Protein AF-A0A1Y2I126-F1 (afdb_monomer)

Nearest PDB structures (foldseek):
  6xns-assembly2_F  TM=8.706E-01  e=5.053E-01  synthetic construct
  6xns-assembly2_D  TM=8.719E-01  e=3.324E+00  synthetic construct
  6xns-assembly1_A  TM=6.594E-01  e=3.519E+00  synthetic construct
  4czz-assembly1_A  TM=3.783E-01  e=7.826E+00  Homo sapiens

Foldseek 3Di:
DVVLCVCLVCLVVVLVPQDPDPCSLVSLVVSLVVVVVSLVVVVVVLVVLLVVLVVVLVVLVVVQVPDPDGDPVSVVVSVVSVVVSVVSVVVLVVSLVSLVVSQVSSCVRNVDGDDSDPVPDPPPPPPDDDDD

Sequence (132 aa):
MKELRKVDDNIHIRINGLPRGPNLQDHCKAFCAQLLDSYALRDRWIQGCIGVLDKEVEAQKEVLSEMESPDPRQQNLVAELERKARLMRNESTVDGILRERTADTIRRRCMLRMPTSTVDSPVSRPDGGNSA

Structure (mmCIF, N/CA/C/O backbone):
data_AF-A0A1Y2I126-F1
#
_entry.id   AF-A0A1Y2I126-F1
#
loop_
_atom_site.group_PDB
_atom_site.id
_atom_site.type_symbol
_atom_site.label_atom_id
_atom_site.label_alt_id
_atom_site.label_comp_id
_atom_site.label_asym_id
_atom_site.label_entity_id
_atom_site.label_seq_id
_atom_site.pdbx_PDB_ins_code
_atom_site.Cartn_x
_atom_site.Cartn_y
_atom_site.Cartn_z
_atom_site.occupancy
_atom_site.B_iso_or_equiv
_atom_site.auth_seq_id
_atom_site.auth_comp_id
_atom_site.auth_asym_id
_atom_site.auth_atom_id
_atom_site.pdbx_PDB_model_num
ATOM 1 N N . MET A 1 1 ? 5.736 -4.161 5.443 1.00 54.69 1 MET A N 1
ATOM 2 C CA . MET A 1 1 ? 5.564 -2.828 4.813 1.00 54.69 1 MET A CA 1
ATOM 3 C C . MET A 1 1 ? 6.878 -2.120 4.485 1.00 54.69 1 MET A C 1
ATOM 5 O O . MET A 1 1 ? 7.052 -1.768 3.329 1.00 54.69 1 MET A O 1
ATOM 9 N N . LYS A 1 2 ? 7.821 -1.934 5.426 1.00 58.00 2 LYS A N 1
ATOM 10 C CA . LYS A 1 2 ? 9.077 -1.186 5.174 1.00 58.00 2 LYS A CA 1
ATOM 11 C C . LYS A 1 2 ? 9.921 -1.737 4.010 1.00 58.00 2 LYS A C 1
ATOM 13 O O . LYS A 1 2 ? 10.372 -0.967 3.176 1.00 58.00 2 LYS A O 1
ATOM 18 N N . GLU A 1 3 ? 10.056 -3.059 3.904 1.00 59.53 3 GLU A N 1
ATOM 19 C CA . GLU A 1 3 ? 10.772 -3.703 2.787 1.00 59.53 3 GLU A CA 1
ATOM 20 C C . GLU A 1 3 ? 10.044 -3.568 1.438 1.00 59.53 3 GLU A C 1
ATOM 22 O O . GLU A 1 3 ? 10.693 -3.441 0.407 1.00 59.53 3 GLU A O 1
ATOM 27 N N . LEU A 1 4 ? 8.7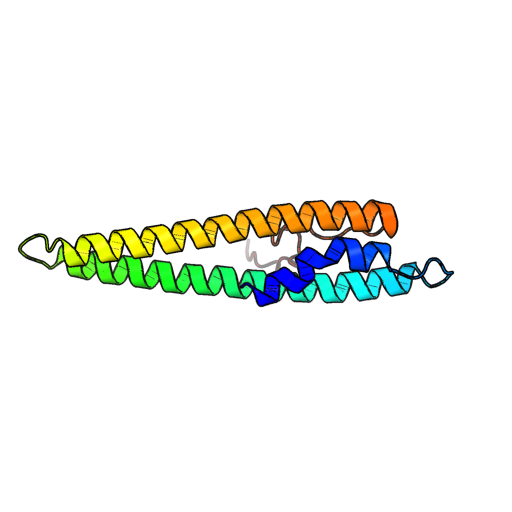05 -3.503 1.439 1.00 56.84 4 LEU A N 1
ATOM 28 C CA . LEU A 1 4 ? 7.920 -3.273 0.218 1.00 56.84 4 LEU A CA 1
ATOM 29 C C . LEU A 1 4 ? 8.091 -1.835 -0.297 1.00 56.84 4 LEU A C 1
ATOM 31 O O . LEU A 1 4 ? 8.079 -1.620 -1.502 1.00 56.84 4 LEU A O 1
ATOM 35 N N . ARG A 1 5 ? 8.326 -0.861 0.596 1.00 61.91 5 ARG A N 1
ATOM 36 C CA . ARG A 1 5 ? 8.604 0.532 0.207 1.00 61.91 5 ARG A CA 1
ATOM 37 C C . ARG A 1 5 ? 9.973 0.723 -0.445 1.00 61.91 5 ARG A C 1
ATOM 39 O O . ARG A 1 5 ? 10.102 1.604 -1.278 1.00 61.91 5 ARG A O 1
ATOM 46 N N . LYS A 1 6 ? 10.971 -0.127 -0.163 1.00 62.72 6 LYS A N 1
ATOM 47 C CA . LYS A 1 6 ? 12.307 -0.011 -0.785 1.00 62.72 6 LYS A CA 1
ATOM 48 C C . LYS A 1 6 ? 12.277 -0.144 -2.310 1.00 62.72 6 LYS A C 1
ATOM 50 O O . LYS A 1 6 ? 13.143 0.414 -2.984 1.00 62.72 6 LYS A O 1
ATOM 55 N N . VAL A 1 7 ? 11.313 -0.889 -2.853 1.00 58.81 7 VAL A N 1
ATOM 56 C CA . VAL A 1 7 ? 11.123 -1.019 -4.306 1.00 58.81 7 VAL A CA 1
ATOM 57 C C . VAL A 1 7 ? 10.635 0.308 -4.902 1.00 58.81 7 VAL A C 1
ATOM 59 O O . VAL A 1 7 ? 11.138 0.718 -5.949 1.00 58.81 7 VAL A O 1
ATOM 62 N N . ASP A 1 8 ? 9.744 1.007 -4.195 1.00 62.09 8 ASP A N 1
ATOM 63 C CA . ASP A 1 8 ? 9.162 2.288 -4.609 1.00 62.09 8 ASP A CA 1
ATOM 64 C C . ASP A 1 8 ? 10.077 3.492 -4.352 1.00 62.09 8 ASP A C 1
ATOM 66 O O . ASP A 1 8 ? 10.194 4.374 -5.200 1.00 62.09 8 ASP A O 1
ATOM 70 N N . ASP A 1 9 ? 10.786 3.520 -3.223 1.00 64.88 9 ASP A N 1
ATOM 71 C CA . ASP A 1 9 ? 11.715 4.605 -2.872 1.00 64.88 9 ASP A CA 1
ATOM 72 C C . ASP A 1 9 ? 12.849 4.726 -3.905 1.00 64.88 9 ASP A C 1
ATOM 74 O O . ASP A 1 9 ? 13.380 5.806 -4.160 1.00 64.88 9 ASP A O 1
ATOM 78 N N . ASN A 1 10 ? 13.181 3.613 -4.566 1.00 70.12 10 ASN A N 1
ATOM 79 C CA . ASN A 1 10 ? 14.180 3.559 -5.626 1.00 70.12 10 ASN A CA 1
ATOM 80 C C . ASN A 1 10 ? 13.570 3.550 -7.031 1.00 70.12 10 ASN A C 1
ATOM 82 O O . ASN A 1 10 ? 14.315 3.441 -8.004 1.00 70.12 10 ASN A O 1
ATOM 86 N N . ILE A 1 11 ? 12.249 3.669 -7.186 1.00 72.69 11 ILE A N 1
ATOM 87 C CA . ILE A 1 11 ? 11.585 3.551 -8.493 1.00 72.69 11 ILE A CA 1
ATOM 88 C C . ILE A 1 11 ? 12.095 4.603 -9.470 1.00 72.69 11 ILE A C 1
ATOM 90 O O . ILE A 1 11 ? 12.375 4.306 -10.628 1.00 72.69 11 ILE A O 1
ATOM 94 N N . HIS A 1 12 ? 12.300 5.822 -8.974 1.00 67.50 12 HIS A N 1
ATOM 95 C CA . HIS A 1 12 ? 12.779 6.936 -9.772 1.00 67.50 12 HIS A CA 1
ATOM 96 C C . HIS A 1 12 ? 14.237 6.706 -10.193 1.00 67.50 12 HIS A C 1
ATOM 98 O O . HIS A 1 12 ? 14.595 6.932 -11.346 1.00 67.50 12 HIS A O 1
ATOM 104 N N . ILE A 1 13 ? 15.060 6.158 -9.291 1.00 75.75 13 ILE A N 1
ATOM 105 C CA . ILE A 1 13 ? 16.452 5.777 -9.567 1.00 75.75 13 ILE A CA 1
ATOM 106 C C . ILE A 1 13 ? 16.499 4.650 -10.608 1.00 75.75 13 ILE A C 1
ATOM 108 O O . ILE A 1 13 ? 17.243 4.741 -11.583 1.00 75.75 13 ILE A O 1
ATOM 112 N N . ARG A 1 14 ? 15.664 3.617 -10.452 1.00 78.00 14 ARG A N 1
ATOM 113 C CA . ARG A 1 14 ? 15.604 2.458 -11.355 1.00 78.00 14 ARG A CA 1
ATOM 114 C C . ARG A 1 14 ? 15.085 2.833 -12.743 1.00 78.00 14 ARG A C 1
ATOM 116 O O . ARG A 1 14 ? 15.680 2.402 -13.725 1.00 78.00 14 ARG A O 1
ATOM 123 N N . ILE A 1 15 ? 14.049 3.671 -12.840 1.00 75.62 15 ILE A N 1
ATOM 124 C CA . ILE A 1 15 ? 13.541 4.187 -14.124 1.00 75.62 15 ILE A CA 1
ATOM 125 C C . ILE A 1 15 ? 14.602 5.037 -14.826 1.00 75.62 15 ILE A C 1
ATOM 127 O O . ILE A 1 15 ? 14.827 4.888 -16.029 1.00 75.62 15 ILE A O 1
ATOM 131 N N . ASN A 1 16 ? 15.273 5.921 -14.086 1.00 73.75 16 ASN A N 1
ATOM 132 C CA . ASN A 1 16 ? 16.312 6.777 -14.654 1.00 73.75 16 ASN A CA 1
ATOM 133 C C . ASN A 1 16 ? 17.561 5.981 -15.072 1.00 73.75 16 ASN A C 1
ATOM 135 O O . ASN A 1 16 ? 18.255 6.399 -16.001 1.00 73.75 16 ASN A O 1
ATOM 139 N N . GLY A 1 17 ? 17.803 4.828 -14.441 1.00 77.94 17 GLY A N 1
ATOM 140 C CA . GLY A 1 17 ? 18.861 3.875 -14.778 1.00 77.94 17 GLY A CA 1
ATOM 141 C C . GLY A 1 17 ? 18.554 2.934 -15.950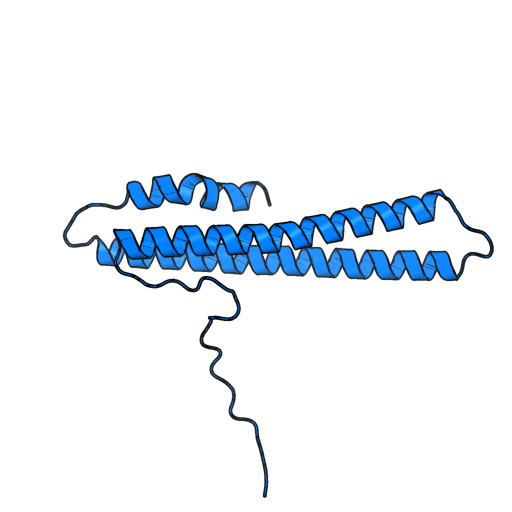 1.00 77.94 17 GLY A C 1
ATOM 142 O O . GLY A 1 17 ? 19.424 2.145 -16.314 1.00 77.94 17 GLY A O 1
ATOM 143 N N . LEU A 1 18 ? 17.359 2.988 -16.559 1.00 80.50 18 LEU A N 1
ATOM 144 C CA . LEU A 1 18 ? 17.044 2.135 -17.710 1.00 80.50 18 LEU A CA 1
ATOM 145 C C . LEU A 1 18 ? 17.945 2.467 -18.923 1.00 80.50 18 LEU A C 1
ATOM 147 O O . LEU A 1 18 ? 18.132 3.653 -19.238 1.00 80.50 18 LEU A O 1
ATOM 151 N N . PRO A 1 19 ? 18.466 1.451 -19.647 1.00 79.50 19 PRO A N 1
ATOM 152 C CA . PRO A 1 19 ? 19.363 1.654 -20.786 1.00 79.50 19 PRO A CA 1
ATOM 153 C C . PRO A 1 19 ? 18.740 2.531 -21.878 1.00 79.50 19 PRO A C 1
ATOM 155 O O . PRO A 1 19 ? 17.607 2.306 -22.291 1.00 79.50 19 PRO A O 1
ATOM 158 N N . ARG A 1 20 ? 19.490 3.509 -22.406 1.00 74.06 20 ARG A N 1
ATOM 159 C CA . ARG A 1 20 ? 19.018 4.449 -23.450 1.00 74.06 20 ARG A CA 1
ATOM 160 C C . ARG A 1 20 ? 19.209 3.931 -24.886 1.00 74.06 20 ARG A C 1
ATOM 162 O O . ARG A 1 20 ? 19.505 4.717 -25.779 1.00 74.06 20 ARG A O 1
ATOM 169 N N . GLY A 1 21 ? 19.108 2.620 -25.089 1.00 76.81 21 GLY A N 1
ATOM 170 C CA . GLY A 1 21 ? 19.403 1.953 -26.362 1.00 76.81 21 GLY A CA 1
ATOM 171 C C . GLY A 1 21 ? 18.157 1.552 -27.165 1.00 76.81 21 GLY A C 1
ATOM 172 O O . GLY A 1 21 ? 17.036 1.802 -26.722 1.00 76.81 21 GLY A O 1
ATOM 173 N N . PRO A 1 22 ? 18.333 0.873 -28.314 1.00 78.19 22 PRO A N 1
ATOM 174 C CA . PRO A 1 22 ? 17.226 0.402 -29.160 1.00 78.19 22 PRO A CA 1
ATOM 175 C C . PRO A 1 22 ? 16.244 -0.524 -28.419 1.00 78.19 22 PRO A C 1
ATOM 177 O O . PRO A 1 22 ? 15.063 -0.551 -28.742 1.00 78.19 22 PRO A O 1
ATOM 180 N N . ASN A 1 23 ? 16.703 -1.193 -27.357 1.00 82.62 23 ASN A N 1
ATOM 181 C CA . ASN A 1 23 ? 15.895 -2.097 -26.532 1.00 82.62 23 ASN A CA 1
ATOM 182 C C . ASN A 1 23 ? 15.207 -1.395 -25.344 1.00 82.62 23 ASN A C 1
ATOM 184 O O . ASN A 1 23 ? 14.684 -2.062 -24.450 1.00 82.62 23 ASN A O 1
ATOM 188 N N . LEU A 1 24 ? 15.214 -0.054 -25.286 1.00 83.25 24 LEU A N 1
ATOM 189 C CA . LEU A 1 24 ? 14.601 0.715 -24.193 1.00 83.25 24 LEU A CA 1
ATOM 190 C C . LEU A 1 24 ? 13.146 0.293 -23.954 1.00 83.25 24 LEU A C 1
ATOM 192 O O . LEU A 1 24 ? 12.724 0.176 -22.806 1.00 83.25 24 LEU A O 1
ATOM 196 N N . GLN A 1 25 ? 12.389 0.035 -25.023 1.00 84.19 25 GLN A N 1
ATOM 197 C CA . GLN A 1 25 ? 10.981 -0.333 -24.910 1.00 84.19 25 GLN A CA 1
ATOM 198 C C . GLN A 1 25 ? 10.792 -1.682 -24.199 1.00 84.19 25 GLN A C 1
ATOM 200 O O . GLN A 1 25 ? 9.898 -1.805 -23.363 1.00 84.19 25 GLN A O 1
ATOM 205 N N . ASP A 1 26 ? 11.656 -2.662 -24.459 1.00 86.56 26 ASP A N 1
ATOM 206 C CA . ASP A 1 26 ? 11.590 -3.980 -23.821 1.00 86.56 26 ASP A CA 1
ATOM 207 C C . ASP A 1 26 ? 12.045 -3.923 -22.362 1.00 86.56 26 ASP A C 1
ATOM 209 O O . ASP A 1 26 ? 11.393 -4.495 -21.486 1.00 86.56 26 ASP A O 1
ATOM 213 N N . HIS A 1 27 ? 13.083 -3.137 -22.062 1.00 86.31 27 HIS A N 1
ATOM 214 C CA . HIS A 1 27 ? 13.483 -2.860 -20.680 1.00 86.31 27 HIS A CA 1
ATOM 215 C C . HIS A 1 27 ? 12.374 -2.155 -19.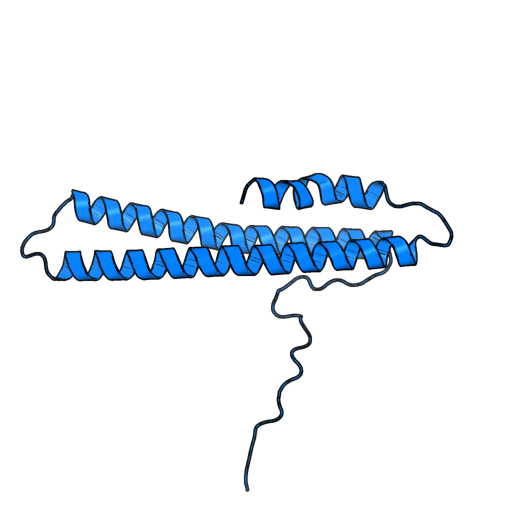891 1.00 86.31 27 HIS A C 1
ATOM 217 O O . HIS A 1 27 ? 12.103 -2.515 -18.746 1.00 86.31 27 HIS A O 1
ATOM 223 N N . CYS A 1 28 ? 11.695 -1.187 -20.509 1.00 87.88 28 CYS A N 1
ATOM 224 C CA . CYS A 1 28 ? 10.547 -0.510 -19.919 1.00 87.88 28 CYS A CA 1
ATOM 225 C C . CYS A 1 28 ? 9.386 -1.475 -19.654 1.00 87.88 28 CYS A C 1
ATOM 227 O O . CYS A 1 28 ? 8.832 -1.448 -18.558 1.00 87.88 28 CYS A O 1
ATOM 229 N N . LYS A 1 29 ? 9.031 -2.347 -20.608 1.00 88.12 29 LYS A N 1
ATOM 230 C CA . LYS A 1 29 ? 7.968 -3.352 -20.425 1.00 88.12 29 LYS A CA 1
ATOM 231 C C . LYS A 1 29 ? 8.293 -4.313 -19.280 1.00 88.12 29 LYS A C 1
ATOM 233 O O . LYS A 1 29 ? 7.451 -4.518 -18.410 1.00 88.12 29 LYS A O 1
ATOM 238 N N . ALA A 1 30 ? 9.515 -4.847 -19.245 1.00 86.88 30 ALA A N 1
ATOM 239 C CA . ALA A 1 30 ? 9.957 -5.752 -18.185 1.00 86.88 30 ALA A CA 1
ATOM 240 C C . ALA A 1 30 ? 9.928 -5.074 -16.806 1.00 86.88 30 ALA A C 1
ATOM 242 O O . ALA A 1 30 ? 9.468 -5.662 -15.828 1.00 86.88 30 ALA A O 1
ATOM 243 N N . PHE A 1 31 ? 10.367 -3.816 -16.733 1.00 86.12 31 PHE A N 1
ATOM 244 C CA . PHE A 1 31 ? 10.300 -3.030 -15.506 1.00 86.12 31 PHE A CA 1
ATOM 245 C C . PHE A 1 31 ? 8.853 -2.755 -15.068 1.00 86.12 31 PHE A C 1
ATOM 247 O O . PHE A 1 31 ? 8.536 -2.912 -13.891 1.00 86.12 31 PHE A O 1
ATOM 254 N N . CYS A 1 32 ? 7.963 -2.403 -16.002 1.00 87.12 32 CYS A N 1
ATOM 255 C CA . CYS A 1 32 ? 6.543 -2.194 -15.710 1.00 87.12 32 CYS A CA 1
ATOM 256 C C . CYS A 1 32 ? 5.884 -3.468 -15.169 1.00 87.12 32 CYS A C 1
ATOM 258 O O . CYS A 1 32 ? 5.142 -3.389 -14.198 1.00 87.12 32 CYS A O 1
ATOM 260 N N . ALA A 1 33 ? 6.182 -4.636 -15.744 1.00 87.12 33 ALA A N 1
ATOM 261 C CA . ALA A 1 33 ? 5.645 -5.910 -15.266 1.00 87.12 33 ALA A CA 1
ATOM 262 C C . ALA A 1 33 ? 6.049 -6.189 -13.808 1.00 87.12 33 ALA A C 1
ATOM 264 O O . ALA A 1 33 ? 5.183 -6.396 -12.961 1.00 87.12 33 ALA A O 1
ATOM 265 N N . GLN A 1 34 ? 7.345 -6.073 -13.487 1.00 85.56 34 GLN A N 1
ATOM 266 C CA . GLN A 1 34 ? 7.839 -6.233 -12.109 1.00 85.56 34 GLN A CA 1
ATOM 267 C C . GLN A 1 34 ? 7.153 -5.276 -11.133 1.00 85.56 34 GLN A C 1
ATOM 269 O O . GLN A 1 34 ? 6.909 -5.606 -9.971 1.00 85.56 34 GLN A O 1
ATOM 274 N N . LEU A 1 35 ? 6.876 -4.063 -11.601 1.00 84.19 35 LEU A N 1
ATOM 275 C CA . LEU A 1 35 ? 6.260 -3.047 -10.781 1.00 84.19 35 LEU A CA 1
ATOM 276 C C . LEU A 1 35 ? 4.782 -3.339 -10.508 1.00 84.19 35 LEU A C 1
ATOM 278 O O . LEU A 1 35 ? 4.340 -3.226 -9.366 1.00 84.19 35 LEU A O 1
ATOM 282 N N . LEU A 1 36 ? 4.036 -3.765 -11.527 1.00 86.81 36 LEU A N 1
ATOM 283 C CA . LEU A 1 36 ? 2.642 -4.177 -11.377 1.00 86.81 36 LEU A CA 1
ATOM 284 C C . LEU A 1 36 ? 2.502 -5.363 -10.418 1.00 86.81 36 LEU A C 1
ATOM 286 O O . LEU A 1 36 ? 1.601 -5.355 -9.579 1.00 86.81 36 LEU A O 1
ATOM 290 N N . ASP A 1 37 ? 3.425 -6.324 -10.463 1.00 86.62 37 ASP A N 1
ATOM 291 C CA . ASP A 1 37 ? 3.448 -7.444 -9.518 1.00 86.62 37 ASP A CA 1
ATOM 292 C C . ASP A 1 37 ? 3.693 -6.973 -8.079 1.00 86.62 37 ASP A C 1
ATOM 294 O O . ASP A 1 37 ? 3.020 -7.417 -7.142 1.00 86.62 37 ASP A O 1
ATOM 298 N N . SER A 1 38 ? 4.626 -6.035 -7.892 1.00 84.31 38 SER A N 1
ATOM 299 C CA . SER A 1 38 ? 4.918 -5.446 -6.581 1.00 84.31 38 SER A CA 1
ATOM 300 C C . SER A 1 38 ? 3.715 -4.683 -6.022 1.00 84.31 38 SER A C 1
ATOM 302 O O . SER A 1 38 ? 3.348 -4.860 -4.858 1.00 84.31 38 SER A O 1
ATOM 304 N N . TYR A 1 39 ? 3.051 -3.903 -6.870 1.00 85.50 39 TYR A N 1
ATOM 305 C CA . TYR A 1 39 ? 1.822 -3.185 -6.560 1.00 85.50 39 TYR A CA 1
ATOM 306 C C . TYR A 1 39 ? 0.665 -4.120 -6.199 1.00 85.50 39 TYR A C 1
ATOM 308 O O . TYR A 1 39 ? -0.014 -3.897 -5.196 1.00 85.50 39 TYR A O 1
ATOM 316 N N . ALA A 1 40 ? 0.448 -5.188 -6.965 1.00 86.38 40 ALA A N 1
ATOM 317 C CA . ALA A 1 40 ? -0.583 -6.179 -6.667 1.00 86.38 40 ALA A CA 1
ATOM 318 C C . ALA A 1 40 ? -0.302 -6.904 -5.343 1.00 86.38 40 ALA A C 1
ATOM 320 O O . ALA A 1 40 ? -1.210 -7.124 -4.541 1.00 86.38 40 ALA A O 1
ATOM 321 N N . LEU A 1 41 ? 0.961 -7.251 -5.081 1.00 87.31 41 LEU A N 1
ATOM 322 C CA . LEU A 1 41 ? 1.350 -7.846 -3.808 1.00 87.31 41 LEU A CA 1
ATOM 323 C C . LEU A 1 41 ? 1.094 -6.876 -2.653 1.00 87.31 41 LEU A C 1
ATOM 325 O O . LEU A 1 41 ? 0.487 -7.273 -1.662 1.00 87.31 41 LEU A O 1
ATOM 329 N N . ARG A 1 42 ? 1.507 -5.611 -2.775 1.00 84.56 42 ARG A N 1
ATOM 330 C CA . ARG A 1 42 ? 1.291 -4.613 -1.724 1.00 84.56 42 ARG A CA 1
ATOM 331 C C . ARG A 1 42 ? -0.190 -4.403 -1.431 1.00 84.56 42 ARG A C 1
ATOM 333 O O . ARG A 1 42 ? -0.554 -4.398 -0.259 1.00 84.56 42 ARG A O 1
ATOM 340 N N . ASP A 1 43 ? -1.018 -4.267 -2.460 1.00 87.94 43 ASP A N 1
ATOM 341 C CA . ASP A 1 43 ? -2.458 -4.073 -2.285 1.00 87.94 43 ASP A CA 1
ATOM 342 C C . ASP A 1 43 ? -3.085 -5.248 -1.523 1.00 87.94 43 ASP A C 1
ATOM 344 O O . ASP A 1 43 ? -3.717 -5.039 -0.490 1.00 87.94 43 ASP A O 1
ATOM 348 N N . ARG A 1 44 ? -2.779 -6.496 -1.910 1.00 90.31 44 ARG A N 1
ATOM 349 C CA . ARG A 1 44 ? -3.235 -7.686 -1.166 1.00 90.31 44 ARG A CA 1
ATOM 350 C C . ARG A 1 44 ? -2.837 -7.653 0.310 1.00 90.31 44 ARG A C 1
ATOM 352 O O . ARG A 1 44 ? -3.640 -8.015 1.167 1.00 90.31 44 ARG A O 1
ATOM 359 N N . TRP A 1 45 ? -1.612 -7.228 0.617 1.00 89.88 45 TRP A N 1
ATOM 360 C CA . TRP A 1 45 ? -1.145 -7.113 2.001 1.00 89.88 45 TRP A CA 1
ATOM 361 C C . TRP A 1 45 ? -1.874 -6.008 2.768 1.00 89.88 45 TRP A C 1
ATOM 363 O O . TRP A 1 45 ? -2.280 -6.237 3.904 1.00 89.88 45 TRP A O 1
ATOM 373 N N . ILE A 1 46 ? -2.067 -4.833 2.164 1.00 87.75 46 ILE A N 1
ATOM 374 C CA . ILE A 1 46 ? -2.797 -3.721 2.788 1.00 87.75 46 ILE A CA 1
ATOM 375 C C . ILE A 1 46 ? -4.243 -4.137 3.073 1.00 87.75 46 ILE A C 1
ATOM 377 O O . ILE A 1 46 ? -4.685 -4.011 4.214 1.00 87.75 46 ILE A O 1
ATOM 381 N N . GLN A 1 47 ? -4.946 -4.694 2.082 1.00 90.31 47 GLN A N 1
ATOM 382 C CA . GLN A 1 47 ? -6.328 -5.161 2.241 1.00 90.31 47 GLN A CA 1
ATOM 383 C C . GLN A 1 47 ? -6.434 -6.271 3.291 1.00 90.31 47 GLN A C 1
ATOM 385 O O . GLN A 1 47 ? -7.323 -6.240 4.140 1.00 90.31 47 GLN A O 1
ATOM 390 N N . GLY A 1 48 ? -5.489 -7.218 3.296 1.00 92.31 48 GLY A N 1
ATOM 391 C CA . GLY A 1 48 ? -5.421 -8.264 4.315 1.00 92.31 48 GLY A CA 1
ATOM 392 C C . GLY A 1 48 ? -5.252 -7.696 5.727 1.00 92.31 48 GLY A C 1
ATOM 393 O O . GLY A 1 48 ? -5.983 -8.079 6.638 1.00 92.31 48 GLY A O 1
ATOM 394 N N . CYS A 1 49 ? -4.337 -6.742 5.913 1.00 91.75 49 CYS A N 1
ATOM 395 C CA . CYS A 1 49 ? -4.135 -6.081 7.201 1.00 91.75 49 CYS A CA 1
ATOM 396 C C . CYS A 1 49 ? -5.362 -5.280 7.653 1.00 91.75 49 CYS A C 1
ATOM 398 O O . CYS A 1 49 ? -5.699 -5.333 8.834 1.00 91.75 49 CYS A O 1
ATOM 400 N N . ILE A 1 50 ? -6.029 -4.561 6.743 1.00 91.19 50 ILE A N 1
ATOM 401 C CA . ILE A 1 50 ? -7.279 -3.847 7.048 1.00 91.19 50 ILE A CA 1
ATOM 402 C C . ILE A 1 50 ? -8.341 -4.846 7.509 1.00 91.19 50 ILE A C 1
ATOM 404 O O . ILE A 1 50 ? -8.920 -4.652 8.570 1.00 91.19 50 ILE A O 1
ATOM 408 N N . GLY A 1 51 ? -8.530 -5.951 6.784 1.00 93.25 51 GLY A N 1
ATOM 409 C CA . GLY A 1 51 ? -9.519 -6.969 7.140 1.00 93.25 51 GLY A CA 1
ATOM 410 C C . GLY A 1 51 ? -9.261 -7.637 8.494 1.00 93.25 51 GLY A C 1
ATOM 411 O O . GLY A 1 51 ? -10.207 -7.908 9.226 1.00 93.25 51 GLY A O 1
ATOM 412 N N . VAL A 1 52 ? -7.998 -7.892 8.855 1.00 95.75 52 VAL A N 1
ATOM 413 C CA . VAL A 1 52 ? -7.646 -8.412 10.190 1.00 95.75 52 VAL A CA 1
ATOM 414 C C . VAL A 1 52 ? -7.936 -7.374 11.273 1.00 95.75 52 VAL A C 1
ATOM 416 O O . VAL A 1 52 ? -8.542 -7.712 12.284 1.00 95.75 52 VAL A O 1
ATOM 419 N N . LEU A 1 53 ? -7.533 -6.118 11.062 1.00 94.06 53 LEU A N 1
ATOM 420 C CA . LEU A 1 53 ? -7.759 -5.048 12.034 1.00 94.06 53 LEU A CA 1
ATOM 421 C C . LEU A 1 53 ? -9.245 -4.752 12.228 1.00 94.06 53 LEU A C 1
ATOM 423 O O . LEU A 1 53 ? -9.662 -4.559 13.361 1.00 94.06 53 LEU A O 1
ATOM 427 N N . ASP A 1 54 ? -10.037 -4.746 11.158 1.00 93.25 54 ASP A N 1
ATOM 428 C CA . ASP A 1 54 ? -11.478 -4.507 11.243 1.00 93.25 54 ASP A CA 1
ATOM 429 C C . ASP A 1 54 ? -12.174 -5.637 12.012 1.00 93.25 54 ASP A C 1
ATOM 431 O O . ASP A 1 54 ? -12.965 -5.359 12.906 1.00 93.25 54 ASP A O 1
ATOM 435 N N . LYS A 1 55 ? -11.814 -6.904 11.761 1.00 95.69 55 LYS A N 1
ATOM 436 C CA . LYS A 1 55 ? -12.326 -8.038 12.553 1.00 95.69 55 LYS A CA 1
ATOM 437 C C . LYS A 1 55 ? -11.967 -7.925 14.031 1.00 95.69 55 LYS A C 1
ATOM 439 O O . LYS A 1 55 ? -12.808 -8.195 14.878 1.00 95.69 55 LYS A O 1
ATOM 444 N N . GLU A 1 56 ? -10.735 -7.522 14.334 1.00 94.88 56 GLU A N 1
ATOM 445 C CA . GLU A 1 56 ? -10.290 -7.348 15.715 1.00 94.88 56 GLU A CA 1
ATOM 446 C C . GLU A 1 56 ? -11.035 -6.192 16.397 1.00 94.88 56 GLU A C 1
ATOM 448 O O . GLU A 1 56 ? -11.484 -6.333 17.527 1.00 94.88 56 GLU A O 1
ATOM 453 N N . VAL A 1 57 ? -11.222 -5.060 15.709 1.00 94.25 57 VAL A N 1
ATOM 454 C CA . VAL A 1 57 ? -12.002 -3.927 16.231 1.00 94.25 57 VAL A CA 1
ATOM 455 C C . VAL A 1 57 ? -13.425 -4.361 16.569 1.00 94.25 57 VAL A C 1
ATOM 457 O O . VAL A 1 57 ? -13.896 -4.053 17.662 1.00 94.25 57 VAL A O 1
ATOM 460 N N . GLU A 1 58 ? -14.100 -5.069 15.664 1.00 94.94 58 GLU A N 1
ATOM 461 C CA . GLU A 1 58 ? -15.480 -5.502 15.891 1.00 94.94 58 GLU A CA 1
ATOM 462 C C . GLU A 1 58 ? -15.573 -6.527 17.029 1.00 94.94 58 GLU A C 1
ATOM 464 O O . GLU A 1 58 ? -16.389 -6.345 17.928 1.00 94.94 58 GLU A O 1
ATOM 469 N N . ALA A 1 59 ? -14.660 -7.503 17.099 1.00 94.38 59 ALA A N 1
ATOM 470 C CA . ALA A 1 59 ? -14.613 -8.452 18.214 1.00 94.38 59 ALA A CA 1
ATOM 471 C C . ALA A 1 59 ? -14.415 -7.752 19.574 1.00 94.38 59 ALA A C 1
ATOM 473 O O . ALA A 1 59 ? -15.102 -8.056 20.547 1.00 94.38 59 ALA A O 1
ATOM 474 N N . GLN A 1 60 ? -13.508 -6.773 19.662 1.00 92.56 60 GLN A N 1
ATOM 475 C CA . GLN A 1 60 ? -13.277 -6.050 20.918 1.00 92.56 60 GLN A CA 1
ATOM 476 C C . GLN A 1 60 ? -14.436 -5.099 21.279 1.00 92.56 60 GLN A C 1
ATOM 478 O O . GLN A 1 60 ? -14.668 -4.840 22.464 1.00 92.56 60 GLN A O 1
ATOM 483 N N . LYS A 1 61 ? -15.183 -4.591 20.287 1.00 91.38 61 LYS A N 1
ATOM 484 C CA . LYS A 1 61 ? -16.421 -3.822 20.504 1.00 91.38 61 LYS A CA 1
ATOM 485 C C . LYS A 1 61 ? -17.563 -4.696 21.013 1.00 91.38 61 LYS A C 1
ATOM 487 O O . LYS A 1 61 ? -18.283 -4.251 21.904 1.00 91.38 61 LYS A O 1
ATOM 492 N N . GLU A 1 62 ? -17.710 -5.913 20.492 1.00 92.81 62 GLU A N 1
ATOM 493 C CA . GLU A 1 62 ? -18.671 -6.897 21.006 1.00 92.81 62 GLU A CA 1
ATOM 494 C C . GLU A 1 62 ? -18.386 -7.187 22.483 1.00 92.81 62 GLU A C 1
ATOM 496 O O . GLU A 1 62 ? -19.272 -7.008 23.318 1.00 92.81 62 GLU A O 1
ATOM 501 N N . VAL A 1 63 ? -17.122 -7.460 22.834 1.00 90.56 63 VAL A N 1
ATOM 502 C CA . VAL A 1 63 ? -16.702 -7.641 24.236 1.00 90.56 63 VAL A CA 1
ATOM 503 C C . VAL A 1 63 ? -17.069 -6.429 25.098 1.00 90.56 63 VAL A C 1
ATOM 505 O O . VAL A 1 63 ? -17.629 -6.600 26.174 1.00 90.56 63 VAL A O 1
ATOM 508 N N . LEU A 1 64 ? -16.811 -5.198 24.636 1.00 89.31 64 LEU A N 1
ATOM 509 C CA . LEU A 1 64 ? -17.204 -3.985 25.372 1.00 89.31 64 LEU A CA 1
ATOM 510 C C . LEU A 1 64 ? -18.717 -3.869 25.578 1.00 89.31 64 LEU A C 1
ATOM 512 O O . LEU A 1 64 ? -19.139 -3.329 26.596 1.00 89.31 64 LEU A O 1
ATOM 516 N N . SER A 1 65 ? -19.519 -4.323 24.614 1.00 88.88 65 SER A N 1
ATOM 517 C CA . SER A 1 65 ? -20.981 -4.237 24.687 1.00 88.88 65 SER A CA 1
ATOM 518 C C . SER A 1 65 ? -21.589 -5.215 25.695 1.00 88.88 65 SER A C 1
ATOM 520 O O . SER A 1 65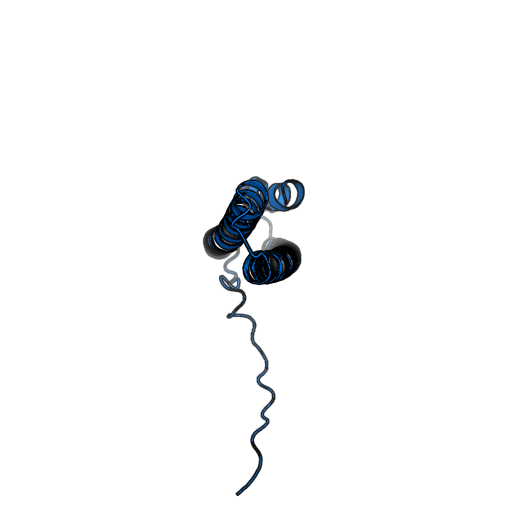 ? -22.646 -4.936 26.254 1.00 88.88 65 SER A O 1
ATOM 522 N N . GLU A 1 66 ? -20.899 -6.326 25.958 1.00 91.12 66 GLU A N 1
ATOM 523 C CA . GLU A 1 66 ? -21.290 -7.339 26.942 1.00 91.12 66 GLU A CA 1
ATOM 524 C C . GLU A 1 66 ? -20.825 -6.992 28.367 1.00 91.12 66 GLU A C 1
ATOM 526 O O . GLU A 1 66 ? -21.269 -7.609 29.337 1.00 91.12 66 GLU A O 1
ATOM 531 N N . MET A 1 67 ? -19.941 -6.000 28.523 1.00 89.00 67 MET A N 1
ATOM 532 C CA . MET A 1 67 ? -19.452 -5.571 29.831 1.00 89.00 67 MET A CA 1
ATOM 533 C C . MET A 1 67 ? -20.491 -4.721 30.571 1.00 89.00 67 MET A C 1
ATOM 535 O O . MET A 1 67 ? -20.933 -3.676 30.102 1.00 89.00 67 MET A O 1
ATOM 539 N N . GLU A 1 68 ? -20.805 -5.129 31.800 1.00 83.00 68 GLU A N 1
ATOM 540 C CA . GLU A 1 68 ? -21.762 -4.447 32.684 1.00 83.00 68 GLU A CA 1
ATOM 541 C C . GLU A 1 68 ? -21.270 -3.058 33.145 1.00 83.00 68 GLU A C 1
ATOM 543 O O . GLU A 1 68 ? -22.055 -2.191 33.528 1.00 83.00 68 GLU A O 1
ATOM 548 N N . SER A 1 69 ? -19.954 -2.822 33.077 1.00 84.94 69 SER A N 1
ATOM 549 C CA . SER A 1 69 ? -19.331 -1.525 33.344 1.00 84.94 69 SER A CA 1
ATOM 550 C C . SER A 1 69 ? -18.187 -1.251 32.360 1.00 84.94 69 SER A C 1
ATOM 552 O O . SER A 1 69 ? -17.486 -2.183 31.961 1.00 84.94 69 SER A O 1
ATOM 554 N N . PRO A 1 70 ? -17.969 0.014 31.959 1.00 73.25 70 PRO A N 1
ATOM 555 C CA . PRO A 1 70 ? -16.923 0.354 31.003 1.00 73.25 70 PRO A CA 1
ATOM 556 C C . PRO A 1 70 ? -15.525 0.126 31.596 1.00 73.25 70 PRO A C 1
ATOM 558 O O . PRO A 1 70 ? -15.114 0.855 32.498 1.00 73.25 70 PRO A O 1
ATOM 561 N N . ASP A 1 71 ? -14.775 -0.842 31.053 1.00 88.25 71 ASP A N 1
ATOM 562 C CA . ASP A 1 71 ? -13.345 -1.023 31.337 1.00 88.25 71 ASP A CA 1
ATOM 563 C C . ASP A 1 71 ? -12.503 -0.047 30.487 1.00 88.25 71 ASP A C 1
ATOM 565 O O . ASP A 1 71 ? -12.424 -0.193 29.259 1.00 88.25 71 ASP A O 1
ATOM 569 N N . PRO A 1 72 ? -11.811 0.931 31.105 1.00 89.75 72 PRO A N 1
ATOM 570 C CA . PRO A 1 72 ? -10.970 1.880 30.382 1.00 89.75 72 PRO A CA 1
ATOM 571 C C . PRO A 1 72 ? -9.831 1.217 29.600 1.00 89.75 72 PRO A C 1
ATOM 573 O O . PRO A 1 72 ? -9.386 1.756 28.585 1.00 89.75 72 PRO A O 1
ATOM 576 N N . ARG A 1 73 ? -9.319 0.060 30.043 1.00 90.44 73 ARG A N 1
ATOM 577 C CA . ARG A 1 73 ? -8.257 -0.657 29.316 1.00 90.44 73 ARG A CA 1
ATOM 578 C C . ARG A 1 73 ? -8.775 -1.193 27.993 1.00 90.44 73 ARG A C 1
ATOM 580 O O . ARG A 1 73 ? -8.129 -1.002 26.964 1.00 90.44 73 ARG A O 1
ATOM 587 N N . GLN A 1 74 ? -9.956 -1.789 28.028 1.00 89.12 74 GLN A N 1
ATOM 588 C CA . GLN A 1 74 ? -10.612 -2.334 26.854 1.00 89.12 74 GLN A CA 1
ATOM 589 C C . GLN A 1 74 ? -11.013 -1.229 25.860 1.00 89.12 74 GLN A C 1
ATOM 591 O O . GLN A 1 74 ? -10.780 -1.355 24.657 1.00 89.12 74 GLN A O 1
ATOM 596 N N . GLN A 1 75 ? -11.509 -0.089 26.350 1.00 90.50 75 GLN A N 1
ATOM 597 C CA . GLN A 1 75 ? -11.785 1.083 25.506 1.00 90.50 75 GLN A CA 1
ATOM 598 C C . GLN A 1 75 ? -10.522 1.624 24.819 1.00 90.50 75 GLN A C 1
ATOM 600 O O . GLN A 1 75 ? -10.541 1.936 23.626 1.00 90.50 75 GLN A O 1
ATOM 605 N N . ASN A 1 76 ? -9.406 1.697 25.550 1.00 93.69 76 ASN A N 1
ATOM 606 C CA . ASN A 1 76 ? -8.123 2.118 24.987 1.00 93.69 76 ASN A CA 1
ATOM 607 C C . ASN A 1 76 ? -7.617 1.146 23.911 1.00 93.69 76 ASN A C 1
ATOM 609 O O . ASN A 1 76 ? -7.091 1.596 22.892 1.00 93.69 76 ASN A O 1
ATOM 613 N N . LEU A 1 77 ? -7.809 -0.164 24.102 1.00 92.81 77 LEU A N 1
ATOM 614 C CA . LEU A 1 77 ? -7.450 -1.176 23.108 1.00 92.81 77 LEU A CA 1
ATOM 615 C C . LEU A 1 77 ? -8.234 -0.982 21.803 1.00 92.81 77 LEU A C 1
ATOM 617 O O . LEU A 1 77 ? -7.629 -0.936 20.730 1.00 92.81 77 LEU A O 1
ATOM 621 N N . VAL A 1 78 ? -9.555 -0.794 21.884 1.00 92.69 78 VAL A N 1
ATOM 622 C CA . VAL A 1 78 ? -10.395 -0.514 20.706 1.00 92.69 78 VAL A CA 1
ATOM 623 C C . VAL A 1 78 ? -9.933 0.757 19.997 1.00 92.69 78 VAL A C 1
ATOM 625 O O . VAL A 1 78 ? -9.702 0.739 18.787 1.00 92.69 78 VAL A O 1
ATOM 628 N N . ALA A 1 79 ? -9.703 1.845 20.737 1.00 93.69 79 ALA A N 1
ATOM 629 C CA . ALA A 1 79 ? -9.218 3.098 20.160 1.00 93.69 79 ALA A CA 1
ATOM 630 C C . ALA A 1 79 ? -7.854 2.935 19.458 1.00 93.69 79 ALA A C 1
ATOM 632 O O . ALA A 1 79 ? -7.613 3.525 18.395 1.00 93.69 79 ALA A O 1
ATOM 633 N N . GLU A 1 80 ? -6.955 2.120 20.016 1.00 95.38 80 GLU A N 1
ATOM 634 C CA . GLU A 1 80 ? -5.662 1.811 19.407 1.00 95.38 80 GLU A CA 1
ATOM 635 C C . GLU A 1 80 ? -5.819 1.017 18.104 1.00 95.38 80 GLU A C 1
ATOM 637 O O . GLU A 1 80 ? -5.183 1.357 17.098 1.00 95.38 80 GLU A O 1
ATOM 642 N N . LEU A 1 81 ? -6.664 -0.014 18.102 1.00 93.19 81 LEU A N 1
ATOM 643 C CA . LEU A 1 81 ? -6.941 -0.843 16.929 1.00 93.19 81 LEU A CA 1
ATOM 644 C C . LEU A 1 81 ? -7.583 -0.026 15.807 1.00 93.19 81 LEU A C 1
ATOM 646 O O . LEU A 1 81 ? -7.125 -0.080 14.664 1.00 93.19 81 LEU A O 1
ATOM 650 N N . GLU A 1 82 ? -8.550 0.828 16.131 1.00 92.88 82 GLU A N 1
ATOM 651 C CA . GLU A 1 82 ? -9.143 1.742 15.159 1.00 92.88 82 GLU A CA 1
ATOM 652 C C . GLU A 1 82 ? -8.118 2.727 14.588 1.00 92.88 82 GLU A C 1
ATOM 654 O O . GLU A 1 82 ? -8.124 3.027 13.389 1.00 92.88 82 GLU A O 1
ATOM 659 N N . ARG A 1 83 ? -7.202 3.235 15.425 1.00 94.50 83 ARG A N 1
ATOM 660 C CA . ARG A 1 83 ? -6.105 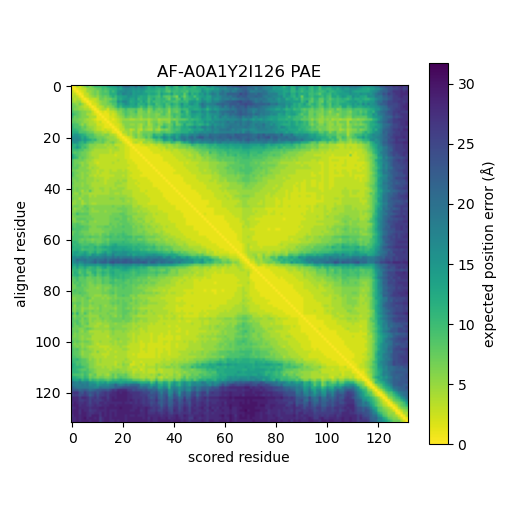4.089 14.953 1.00 94.50 83 ARG A CA 1
ATOM 661 C C . ARG A 1 83 ? -5.214 3.325 13.977 1.00 94.50 83 ARG A C 1
ATOM 663 O O . ARG A 1 83 ? -4.860 3.881 12.938 1.00 94.50 83 ARG A O 1
ATOM 670 N N . LYS A 1 84 ? -4.876 2.068 14.271 1.00 92.94 84 LYS A N 1
ATOM 671 C CA . LYS A 1 84 ? -4.108 1.204 13.359 1.00 92.94 84 LYS A CA 1
ATOM 672 C C . LYS A 1 84 ? -4.858 0.979 12.044 1.00 92.94 84 LYS A C 1
ATOM 674 O O . LYS A 1 84 ? -4.252 1.134 10.986 1.00 92.94 84 LYS A O 1
ATOM 679 N N . ALA A 1 85 ? -6.162 0.705 12.086 1.00 90.12 85 ALA A N 1
ATOM 680 C CA . A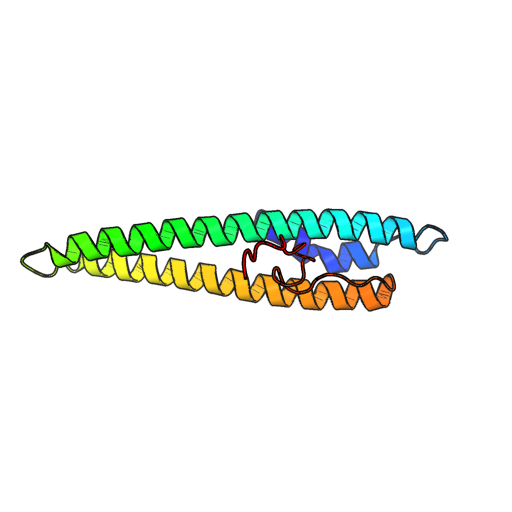LA A 1 85 ? -6.985 0.526 10.888 1.00 90.12 85 ALA A CA 1
ATOM 681 C C . ALA A 1 85 ? -7.006 1.796 10.020 1.00 90.12 85 ALA A C 1
ATOM 683 O O . ALA A 1 85 ? -6.791 1.732 8.809 1.00 90.12 85 ALA A O 1
ATOM 684 N N . ARG A 1 86 ? -7.171 2.976 10.636 1.00 91.38 86 ARG A N 1
ATOM 685 C CA . ARG A 1 86 ? -7.071 4.276 9.945 1.00 91.38 86 ARG A CA 1
ATOM 686 C C . ARG A 1 86 ? -5.703 4.483 9.294 1.00 91.38 86 ARG A C 1
ATOM 688 O O . ARG A 1 86 ? -5.641 4.888 8.137 1.00 91.38 86 ARG A O 1
ATOM 695 N N . LEU A 1 87 ? -4.615 4.166 9.997 1.00 90.62 87 LEU A N 1
ATOM 696 C CA . LEU A 1 87 ? -3.266 4.252 9.430 1.00 90.62 87 LEU A CA 1
ATOM 697 C C . LEU A 1 87 ? -3.106 3.332 8.214 1.00 90.62 87 LEU A C 1
ATOM 699 O O . LEU A 1 87 ? -2.593 3.776 7.193 1.00 90.62 87 LEU A O 1
ATOM 703 N N . MET A 1 88 ? -3.601 2.094 8.276 1.00 88.38 88 MET A N 1
ATOM 704 C CA . MET A 1 88 ? -3.538 1.172 7.137 1.00 88.38 88 MET A CA 1
ATOM 705 C C . MET A 1 88 ? -4.374 1.638 5.939 1.00 88.38 88 MET A C 1
ATOM 707 O O . MET A 1 88 ? -3.942 1.478 4.800 1.00 88.38 88 MET A O 1
ATOM 711 N N . ARG A 1 89 ? -5.528 2.275 6.161 1.00 87.88 89 ARG A N 1
ATOM 712 C CA . ARG A 1 89 ? -6.296 2.904 5.071 1.00 87.88 89 ARG A CA 1
ATOM 713 C C . ARG A 1 89 ? -5.529 4.062 4.433 1.00 87.88 89 ARG A C 1
ATOM 715 O O . ARG A 1 89 ? -5.491 4.162 3.211 1.00 87.88 89 ARG A O 1
ATOM 722 N N . ASN A 1 90 ? -4.841 4.878 5.233 1.00 88.44 90 ASN A N 1
ATOM 723 C CA . ASN A 1 90 ? -3.987 5.945 4.706 1.00 88.44 90 ASN A CA 1
ATOM 724 C C . ASN A 1 90 ? -2.836 5.396 3.846 1.00 88.44 90 ASN A C 1
ATOM 726 O O . ASN A 1 90 ? -2.462 6.023 2.857 1.00 88.44 90 ASN A O 1
ATOM 730 N N . GLU A 1 91 ? -2.302 4.215 4.172 1.00 84.94 91 GLU A N 1
ATOM 731 C CA . GLU A 1 91 ? -1.297 3.543 3.336 1.00 84.94 91 GLU A CA 1
ATOM 732 C C . GLU A 1 91 ? -1.831 3.177 1.947 1.00 84.94 91 GLU A C 1
ATOM 734 O O . GLU A 1 91 ? -1.089 3.279 0.972 1.00 84.94 91 GLU A O 1
ATOM 739 N N . SER A 1 92 ? -3.113 2.814 1.829 1.00 83.19 92 SER A N 1
ATOM 740 C CA . SER A 1 92 ? -3.757 2.586 0.528 1.00 83.19 92 SER A CA 1
ATOM 741 C C . SER A 1 92 ? -3.815 3.874 -0.303 1.00 83.19 92 SER A C 1
ATOM 743 O O . SER A 1 92 ? -3.473 3.871 -1.485 1.00 83.19 92 SER A O 1
ATOM 745 N N . THR A 1 93 ? -4.139 5.008 0.323 1.00 85.12 93 THR A N 1
ATOM 746 C CA . THR A 1 93 ? -4.117 6.318 -0.347 1.00 85.12 93 THR A CA 1
ATOM 747 C C . THR A 1 93 ? -2.714 6.685 -0.835 1.00 85.12 93 THR A C 1
ATOM 749 O O . THR A 1 93 ? -2.542 7.142 -1.965 1.00 85.12 93 THR A O 1
ATOM 752 N N . VAL A 1 94 ? -1.691 6.463 -0.005 1.00 83.75 94 VAL A N 1
ATOM 753 C CA . VAL A 1 94 ? -0.291 6.713 -0.384 1.00 83.75 94 VAL A CA 1
ATOM 754 C C . VAL A 1 94 ? 0.139 5.802 -1.539 1.00 83.75 94 VAL A C 1
ATOM 756 O O . VAL A 1 94 ? 0.804 6.279 -2.459 1.00 83.75 94 VAL A O 1
ATOM 759 N N . ASP A 1 95 ? -0.267 4.526 -1.538 1.00 82.50 95 ASP A N 1
ATOM 760 C CA . ASP A 1 95 ? -0.036 3.595 -2.653 1.00 82.50 95 ASP A CA 1
ATOM 761 C C . ASP A 1 95 ? -0.617 4.137 -3.966 1.00 82.50 95 ASP A C 1
ATOM 763 O O . ASP A 1 95 ? 0.098 4.189 -4.967 1.00 82.50 95 ASP A O 1
ATOM 767 N N . GLY A 1 96 ? -1.856 4.636 -3.952 1.00 84.31 96 GLY A N 1
ATOM 768 C CA . GLY A 1 96 ? -2.482 5.261 -5.123 1.00 84.31 96 GLY A CA 1
ATOM 769 C C . GLY A 1 96 ? -1.685 6.449 -5.678 1.00 84.31 96 GLY A C 1
ATOM 770 O O . GLY A 1 96 ? -1.381 6.494 -6.870 1.00 84.31 96 GLY A O 1
ATOM 771 N N . ILE A 1 97 ? -1.251 7.368 -4.810 1.00 83.50 97 ILE A N 1
ATOM 772 C CA . ILE A 1 97 ? -0.441 8.535 -5.213 1.00 83.50 97 ILE A CA 1
ATOM 773 C C . ILE A 1 97 ? 0.896 8.097 -5.832 1.00 83.50 97 ILE A C 1
ATOM 775 O O . ILE A 1 97 ? 1.366 8.681 -6.814 1.00 83.50 97 ILE A O 1
ATOM 779 N N . LEU A 1 98 ? 1.541 7.075 -5.264 1.00 81.12 98 LEU A N 1
ATOM 780 C CA . LEU A 1 98 ? 2.804 6.553 -5.790 1.00 81.12 98 LEU A CA 1
ATOM 781 C C . LEU A 1 98 ? 2.624 5.900 -7.166 1.00 81.12 98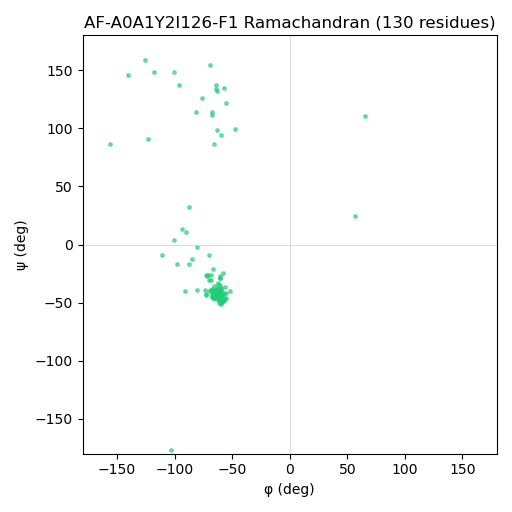 LEU A C 1
ATOM 783 O O . LEU A 1 98 ? 3.466 6.110 -8.046 1.00 81.12 98 LEU A O 1
ATOM 787 N N . ARG A 1 99 ? 1.529 5.160 -7.377 1.00 86.19 99 ARG A N 1
ATOM 788 C CA . ARG A 1 99 ? 1.187 4.567 -8.680 1.00 86.19 99 ARG A CA 1
ATOM 789 C C . ARG A 1 99 ? 0.990 5.634 -9.742 1.00 86.19 99 ARG A C 1
ATOM 791 O O . ARG A 1 99 ? 1.569 5.520 -10.818 1.00 86.19 99 ARG A O 1
ATOM 798 N N . GLU A 1 100 ? 0.245 6.690 -9.428 1.00 85.69 100 GLU A N 1
ATOM 799 C CA . GLU A 1 100 ? -0.002 7.805 -10.345 1.00 85.69 100 GLU A CA 1
ATOM 800 C C . GLU A 1 100 ? 1.304 8.489 -10.768 1.00 85.69 100 GLU A C 1
ATOM 802 O O . GLU A 1 100 ? 1.607 8.596 -11.959 1.00 85.69 100 GLU A O 1
ATOM 807 N N . ARG A 1 101 ? 2.150 8.859 -9.798 1.00 84.12 101 ARG A N 1
ATOM 808 C CA . ARG A 1 101 ? 3.460 9.478 -10.073 1.00 84.12 101 ARG A CA 1
ATOM 809 C C . ARG A 1 101 ? 4.366 8.575 -10.902 1.00 84.12 101 ARG A C 1
ATOM 811 O O . ARG A 1 101 ? 5.117 9.043 -11.766 1.00 84.12 101 ARG A O 1
ATOM 818 N N . THR A 1 102 ? 4.312 7.274 -10.639 1.00 84.62 102 THR A N 1
ATOM 819 C CA . THR A 1 102 ? 5.130 6.312 -11.371 1.00 84.62 102 THR A CA 1
ATOM 820 C C . THR A 1 102 ? 4.616 6.110 -12.789 1.00 84.62 102 THR A C 1
ATOM 822 O O . THR A 1 102 ? 5.417 6.124 -13.723 1.00 84.62 102 THR A O 1
ATOM 825 N N . ALA A 1 103 ? 3.300 6.011 -12.977 1.00 87.25 103 ALA A N 1
ATOM 826 C CA . ALA A 1 103 ? 2.668 5.945 -14.289 1.00 87.25 103 ALA A CA 1
ATOM 827 C C . ALA A 1 103 ? 3.027 7.168 -15.139 1.00 87.25 103 ALA A C 1
ATOM 829 O O . ALA A 1 103 ? 3.391 7.018 -16.303 1.00 87.25 103 ALA A O 1
ATOM 830 N N . ASP A 1 104 ? 3.032 8.362 -14.548 1.00 86.31 104 ASP A N 1
ATOM 831 C CA . ASP A 1 104 ? 3.462 9.587 -15.218 1.00 86.31 104 ASP A CA 1
ATOM 832 C C . ASP A 1 104 ? 4.927 9.542 -15.661 1.00 86.31 104 ASP A C 1
ATOM 834 O O . ASP A 1 104 ? 5.266 9.938 -16.782 1.00 86.31 104 ASP A O 1
ATOM 838 N N . THR A 1 105 ? 5.804 9.027 -14.802 1.00 84.69 105 THR A N 1
ATOM 839 C CA . THR A 1 105 ? 7.230 8.875 -15.115 1.00 84.69 105 THR A CA 1
ATOM 840 C C . THR A 1 105 ? 7.432 7.860 -16.246 1.00 84.69 105 THR A C 1
ATOM 842 O O . THR A 1 105 ? 8.141 8.144 -17.215 1.00 84.69 105 THR A O 1
ATOM 845 N N . ILE A 1 106 ? 6.762 6.707 -16.177 1.00 86.31 106 ILE A N 1
ATOM 846 C CA . ILE A 1 106 ? 6.771 5.681 -17.227 1.00 86.31 106 ILE A CA 1
ATOM 847 C C . ILE A 1 106 ? 6.205 6.234 -18.536 1.00 86.31 106 ILE A C 1
ATOM 849 O O . ILE A 1 106 ? 6.800 6.025 -19.593 1.00 86.31 106 ILE A O 1
ATOM 853 N N . ARG A 1 107 ? 5.118 7.007 -18.493 1.00 88.81 107 ARG A N 1
ATOM 854 C CA . ARG A 1 107 ? 4.533 7.636 -19.681 1.00 88.81 107 ARG A CA 1
ATOM 855 C C . ARG A 1 107 ? 5.525 8.568 -20.359 1.00 88.81 107 ARG A C 1
ATOM 857 O O . ARG A 1 107 ? 5.714 8.475 -21.565 1.00 88.81 107 ARG A O 1
ATOM 864 N N . ARG A 1 108 ? 6.198 9.432 -19.595 1.00 86.75 108 ARG A N 1
ATOM 865 C CA . ARG A 1 108 ? 7.183 10.385 -20.136 1.00 86.75 108 ARG A CA 1
ATOM 866 C C . ARG A 1 108 ? 8.430 9.692 -20.681 1.00 86.75 108 ARG A C 1
ATOM 868 O O . ARG A 1 108 ? 8.984 10.139 -21.680 1.00 86.75 108 ARG A O 1
ATOM 875 N N . ARG A 1 109 ? 8.896 8.629 -20.019 1.00 83.69 109 ARG A N 1
ATOM 876 C CA . ARG A 1 109 ? 10.182 7.988 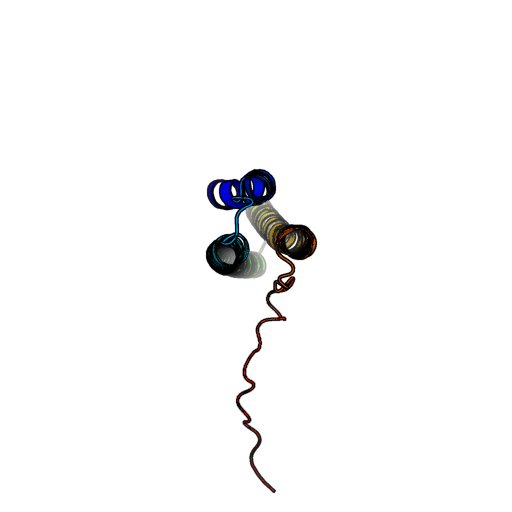-20.328 1.00 83.69 109 ARG A CA 1
ATOM 877 C C . ARG A 1 109 ? 10.079 6.856 -21.345 1.00 83.69 109 ARG A C 1
ATOM 879 O O . ARG A 1 109 ? 10.958 6.718 -22.189 1.00 83.69 109 ARG A O 1
ATOM 886 N N . CYS A 1 110 ? 9.034 6.051 -21.227 1.00 85.19 110 CYS A N 1
ATOM 887 C CA . CYS A 1 110 ? 8.836 4.812 -21.969 1.00 85.19 110 CYS A CA 1
ATOM 888 C C . CYS A 1 110 ? 7.695 4.904 -22.989 1.00 85.19 110 CYS A C 1
ATOM 890 O O . CYS A 1 110 ? 7.526 3.976 -23.775 1.00 85.19 110 CYS A O 1
ATOM 892 N N . MET A 1 111 ? 6.897 5.983 -22.971 1.00 86.00 111 MET A N 1
ATOM 893 C CA . MET A 1 111 ? 5.681 6.132 -23.787 1.00 86.00 111 MET A CA 1
ATOM 894 C C . MET A 1 111 ? 4.655 5.006 -23.558 1.00 86.00 111 MET A C 1
ATOM 896 O O . MET A 1 111 ? 3.825 4.725 -24.418 1.00 86.00 111 MET A O 1
ATOM 900 N N . LEU A 1 112 ? 4.700 4.365 -22.385 1.00 85.75 112 LEU A N 1
ATOM 901 C CA .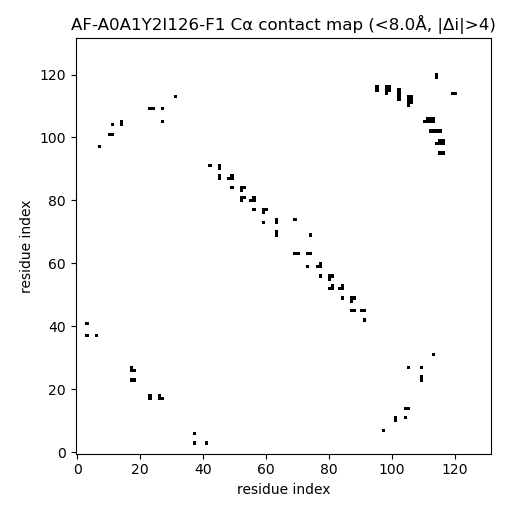 LEU A 1 112 ? 3.768 3.314 -21.971 1.00 85.75 112 LEU A CA 1
ATOM 902 C C . LEU A 1 112 ? 2.714 3.886 -21.019 1.00 85.75 112 LEU A C 1
ATOM 904 O O . LEU A 1 112 ? 2.994 4.800 -20.244 1.00 85.75 112 LEU A O 1
ATOM 908 N N . ARG A 1 113 ? 1.501 3.329 -21.057 1.00 86.31 113 ARG A N 1
ATOM 909 C CA . ARG A 1 113 ? 0.462 3.606 -20.058 1.00 86.31 113 ARG A CA 1
ATOM 910 C C . ARG A 1 113 ? 0.484 2.521 -18.990 1.00 86.31 113 ARG A C 1
ATOM 912 O O . ARG A 1 113 ? 0.586 1.344 -19.319 1.00 86.31 113 ARG A O 1
ATOM 919 N N . MET A 1 114 ? 0.365 2.934 -17.735 1.00 83.38 114 MET A N 1
ATOM 920 C CA . MET A 1 114 ? 0.203 2.038 -16.595 1.00 83.38 114 MET A CA 1
ATOM 921 C C . MET A 1 114 ? -1.136 2.311 -15.906 1.00 83.38 114 MET A C 1
ATOM 923 O O . MET A 1 114 ? -1.565 3.467 -15.897 1.00 83.38 114 MET A O 1
ATOM 927 N N . PRO A 1 115 ? -1.777 1.291 -15.312 1.00 81.81 115 PRO A N 1
ATOM 928 C CA . PRO A 1 115 ? -2.933 1.497 -14.450 1.00 81.81 115 PRO A CA 1
ATOM 929 C C . PRO A 1 115 ? -2.530 2.312 -13.214 1.00 81.81 115 PRO A C 1
ATOM 931 O O . PRO A 1 115 ? -1.523 2.023 -12.563 1.00 81.81 115 PRO A O 1
ATOM 934 N N . THR A 1 116 ? -3.311 3.344 -12.901 1.00 73.94 116 THR A N 1
ATOM 935 C CA . THR A 1 116 ? -3.096 4.229 -11.742 1.00 73.94 116 THR A CA 1
ATOM 936 C C . THR A 1 116 ? -3.963 3.842 -10.549 1.00 73.94 116 THR A C 1
ATOM 938 O O . THR A 1 116 ? -3.640 4.202 -9.419 1.00 73.94 116 THR A O 1
ATOM 941 N N . SER A 1 117 ? -5.007 3.043 -10.775 1.00 65.88 117 SER A N 1
ATOM 942 C CA . SER A 1 117 ? -5.856 2.465 -9.740 1.00 65.88 117 SER A CA 1
ATOM 943 C C . SER A 1 117 ? -5.932 0.941 -9.877 1.00 65.88 117 SER A C 1
ATOM 945 O O . SER A 1 117 ? -5.690 0.378 -10.946 1.00 65.88 117 SER A O 1
ATOM 947 N N . THR A 1 118 ? -6.295 0.255 -8.795 1.00 56.88 118 THR A N 1
ATOM 948 C CA . THR A 1 118 ? -6.675 -1.168 -8.831 1.00 56.88 118 THR A CA 1
ATOM 949 C C . THR A 1 118 ? -8.019 -1.399 -9.535 1.00 56.88 118 THR A C 1
ATOM 951 O O . THR A 1 118 ? -8.362 -2.539 -9.829 1.00 56.88 118 THR A O 1
ATOM 954 N N . VAL A 1 119 ? -8.756 -0.327 -9.852 1.00 47.53 119 VAL A N 1
ATOM 955 C CA . VAL A 1 119 ? -10.050 -0.351 -10.555 1.00 47.53 119 VAL A CA 1
ATOM 956 C C . VAL A 1 119 ? -9.871 -0.330 -12.082 1.00 47.53 119 VAL A C 1
ATOM 958 O O . VAL A 1 119 ? -10.775 -0.723 -12.808 1.00 47.53 119 VAL A O 1
ATOM 961 N N . ASP A 1 120 ? -8.685 0.042 -12.576 1.00 42.06 120 ASP A N 1
ATOM 962 C CA . ASP A 1 120 ? -8.364 0.104 -14.011 1.00 42.06 120 ASP A CA 1
ATOM 963 C C . ASP A 1 120 ? -7.720 -1.179 -14.563 1.00 42.06 120 ASP A C 1
ATOM 965 O O . ASP A 1 120 ? -7.180 -1.192 -15.673 1.00 42.06 120 ASP A O 1
ATOM 969 N N . SER A 1 121 ? -7.763 -2.291 -13.823 1.00 34.38 121 SER A N 1
ATOM 970 C CA . SER A 1 121 ? -7.599 -3.589 -14.476 1.00 34.38 121 SER A CA 1
ATOM 971 C C . SER A 1 121 ? -8.782 -3.789 -15.429 1.00 34.38 121 SER A C 1
ATOM 973 O O . SER A 1 121 ? -9.918 -3.559 -15.011 1.00 34.38 121 SER A O 1
ATOM 975 N N . PRO A 1 122 ? -8.571 -4.236 -16.684 1.00 36.19 122 PRO A N 1
ATOM 976 C CA . PRO A 1 122 ? -9.665 -4.692 -17.523 1.00 36.19 122 PRO A CA 1
ATOM 977 C C . PRO A 1 122 ? -10.219 -5.955 -16.866 1.00 36.19 122 PRO A C 1
ATOM 979 O O . PRO A 1 122 ? -9.791 -7.073 -17.142 1.00 36.19 122 PRO A O 1
ATOM 982 N N . VAL A 1 123 ? -11.141 -5.767 -15.926 1.00 38.72 123 VAL A N 1
ATOM 983 C CA . VAL A 1 123 ? -12.056 -6.806 -15.497 1.00 38.72 123 VAL A CA 1
ATOM 984 C C . VAL A 1 123 ? -12.859 -7.109 -16.745 1.00 38.72 123 VAL A C 1
ATOM 986 O O . VAL A 1 123 ? -13.767 -6.363 -17.113 1.00 38.72 123 VAL A O 1
ATOM 989 N N . SER A 1 124 ? -12.468 -8.177 -17.439 1.00 38.47 124 SER A N 1
ATOM 990 C CA . SER A 1 124 ? -13.362 -8.914 -18.314 1.00 38.47 124 SER A CA 1
ATOM 991 C C . SER A 1 124 ? -14.628 -9.152 -17.502 1.00 38.47 124 SER A C 1
ATOM 993 O O . SER A 1 124 ? -14.644 -9.989 -16.599 1.00 38.47 124 SER A O 1
ATOM 995 N N . ARG A 1 125 ? -15.650 -8.327 -17.744 1.00 31.62 125 ARG A N 1
ATOM 996 C CA . ARG A 1 125 ? -16.979 -8.525 -17.181 1.00 31.62 125 ARG A CA 1
ATOM 997 C C . ARG A 1 125 ? -17.397 -9.935 -17.592 1.00 31.62 125 ARG A C 1
ATOM 999 O O . ARG A 1 125 ? -17.404 -10.208 -18.792 1.00 31.62 125 ARG A O 1
ATOM 1006 N N . PRO A 1 126 ? -17.716 -10.843 -16.660 1.00 37.19 126 PRO A N 1
ATOM 1007 C CA . PRO A 1 126 ? -18.504 -11.990 -17.043 1.00 37.19 126 PRO A CA 1
ATOM 1008 C C . PRO A 1 126 ? -19.881 -11.427 -17.397 1.00 37.19 126 PRO A C 1
ATOM 1010 O O . PRO A 1 126 ? -20.574 -10.895 -16.528 1.00 37.19 126 PRO A O 1
ATOM 1013 N N . ASP A 1 127 ? -20.242 -11.474 -18.679 1.00 39.25 127 ASP A N 1
ATOM 1014 C CA . ASP A 1 127 ? -21.625 -11.298 -19.109 1.00 39.25 127 ASP A CA 1
ATOM 1015 C C . ASP A 1 127 ? -22.453 -12.406 -18.451 1.00 39.25 127 ASP A C 1
ATOM 1017 O O . ASP A 1 127 ? -22.515 -13.546 -18.906 1.00 39.25 127 ASP A O 1
ATOM 1021 N N . GLY A 1 128 ? -23.024 -12.065 -17.301 1.00 40.50 128 GLY A N 1
ATOM 1022 C CA . GLY A 1 128 ? -23.988 -12.855 -16.561 1.00 40.50 128 GLY A CA 1
ATOM 1023 C C . GLY A 1 128 ? -25.241 -12.017 -16.372 1.00 40.50 128 GLY A C 1
ATOM 1024 O O . GLY A 1 128 ? -25.353 -11.276 -15.400 1.00 40.50 128 GLY A O 1
ATOM 1025 N N . GLY A 1 129 ? -26.171 -12.129 -17.318 1.00 30.86 129 GLY A N 1
ATOM 1026 C CA . GLY A 1 129 ? -27.471 -11.466 -17.287 1.00 30.86 129 GLY A CA 1
ATOM 1027 C C . GLY A 1 129 ? -28.471 -12.218 -18.155 1.00 30.86 129 GLY A C 1
ATOM 1028 O O . GLY A 1 129 ? -28.610 -11.945 -19.339 1.00 30.86 129 GLY A O 1
ATOM 1029 N N . ASN A 1 130 ? -29.097 -13.212 -17.537 1.00 41.47 130 ASN A N 1
ATOM 1030 C CA . ASN A 1 130 ? -30.108 -14.117 -18.063 1.00 41.47 130 ASN A CA 1
ATOM 1031 C C . ASN A 1 130 ? -31.460 -13.415 -18.335 1.00 41.47 130 ASN A C 1
ATOM 1033 O O . ASN A 1 130 ? -31.818 -12.480 -17.626 1.00 41.47 130 ASN A O 1
ATOM 1037 N N . SER A 1 131 ? -32.222 -13.995 -19.270 1.00 39.94 131 SER A N 1
ATOM 1038 C CA . SER A 1 131 ? -33.694 -13.996 -19.386 1.00 39.94 131 SER A CA 1
ATOM 1039 C C . SER A 1 131 ? -34.466 -12.690 -19.644 1.00 39.94 131 SER A C 1
ATOM 1041 O O . SER A 1 131 ? -34.734 -11.908 -18.735 1.00 39.94 131 SER A O 1
ATOM 1043 N N . ALA A 1 132 ? -35.016 -12.605 -20.860 1.00 41.56 132 ALA A N 1
ATOM 1044 C CA . ALA A 1 132 ? -36.460 -12.493 -21.092 1.00 41.56 132 ALA A CA 1
ATOM 1045 C C . ALA A 1 132 ? -36.843 -13.458 -22.225 1.00 41.56 132 ALA A C 1
ATOM 1047 O O . ALA A 1 132 ? -36.033 -13.570 -23.174 1.00 41.56 132 ALA A O 1
#

pLDDT: mean 79.25, std 16.73, range [30.86, 95.75]

Mean predicted aligned error: 9.81 Å

Organism: NCBI:txid765915

Solvent-accessible surface area (backbone atoms only — not comparable to full-atom values): 7641 Å² total; per-residue (Å²): 108,76,74,65,44,56,61,58,78,37,40,66,59,54,61,71,65,52,65,94,53,96,59,34,61,58,54,42,50,55,50,50,52,59,47,53,53,50,50,53,52,49,49,54,52,47,54,50,52,38,54,52,35,51,52,50,35,52,53,51,48,52,55,57,71,71,43,94,60,93,52,68,68,61,53,49,50,39,55,50,38,48,50,51,35,52,52,47,53,51,50,53,55,50,50,39,54,52,34,40,56,46,27,53,50,40,32,75,74,56,72,44,88,56,67,46,49,91,79,60,56,86,70,76,71,78,92,78,82,82,88,134

InterPro domains:
  IPR019171 Intermembrane space protein MIX23 [PF09774] (2-111)
  IPR019171 Intermembrane space protein MIX23 [PTHR31905] (1-115)

Secondary structure (DSSP, 8-state):
-HHHHHHHHTHHHHHHTS--STTHHHHHHHHHHHHHHHHHHHHHHHHHHHHHHHHHHHHHHHHHHH-SS--HHHHHHHHHHHHHHHHHHHHHHHHHHHHHHHHHHHHHHH-----SSTT-S-----------

Radius of gyration: 21.11 Å; Cα contacts (8 Å, |Δi|>4): 67; chains: 1; bounding box: 56×24×62 Å